Protein AF-A0A506Y6Q3-F1 (afdb_monomer_lite)

Structure (mmCIF, N/CA/C/O backbone):
data_AF-A0A506Y6Q3-F1
#
_entry.id   AF-A0A506Y6Q3-F1
#
loop_
_atom_site.group_PDB
_atom_site.id
_atom_site.type_symbol
_atom_site.label_atom_id
_atom_site.label_alt_id
_atom_site.label_comp_id
_atom_site.label_asym_id
_atom_site.label_entity_id
_atom_site.label_seq_id
_atom_site.pdbx_PDB_ins_code
_atom_site.Cartn_x
_atom_site.Cartn_y
_atom_site.Cartn_z
_atom_site.occupancy
_atom_site.B_iso_or_equiv
_atom_site.auth_seq_id
_atom_site.auth_comp_id
_atom_site.auth_asym_id
_atom_site.auth_atom_id
_atom_site.pdbx_PDB_model_num
ATOM 1 N N . MET A 1 1 ? 25.557 -5.133 -12.335 1.00 40.41 1 MET A N 1
ATOM 2 C CA . MET A 1 1 ? 25.550 -3.676 -12.084 1.00 40.41 1 MET A CA 1
ATOM 3 C C . MET A 1 1 ? 24.775 -3.442 -10.803 1.00 40.41 1 MET A C 1
ATOM 5 O O . MET A 1 1 ? 23.690 -3.992 -10.667 1.00 40.41 1 MET A O 1
ATOM 9 N N . THR A 1 2 ? 25.372 -2.757 -9.832 1.00 44.09 2 THR A N 1
ATOM 10 C CA . THR A 1 2 ? 24.765 -2.494 -8.519 1.00 44.09 2 THR A CA 1
ATOM 11 C C . THR A 1 2 ? 23.584 -1.536 -8.647 1.00 44.09 2 THR A C 1
ATOM 13 O O . THR A 1 2 ? 23.603 -0.642 -9.489 1.00 44.09 2 THR A O 1
ATOM 16 N N . ALA A 1 3 ? 22.552 -1.728 -7.823 1.00 55.00 3 ALA A N 1
ATOM 17 C CA . ALA A 1 3 ? 21.392 -0.843 -7.797 1.00 55.00 3 ALA A CA 1
ATOM 18 C C . ALA A 1 3 ? 21.778 0.494 -7.149 1.00 55.00 3 ALA A C 1
ATOM 20 O O . ALA A 1 3 ? 21.735 0.620 -5.925 1.00 55.00 3 ALA A O 1
ATOM 21 N N . ASP A 1 4 ? 22.176 1.444 -7.995 1.00 58.72 4 ASP A N 1
ATOM 22 C CA . ASP A 1 4 ? 22.569 2.800 -7.620 1.00 58.72 4 ASP A CA 1
ATOM 23 C C . ASP A 1 4 ? 21.490 3.503 -6.775 1.00 58.72 4 ASP A C 1
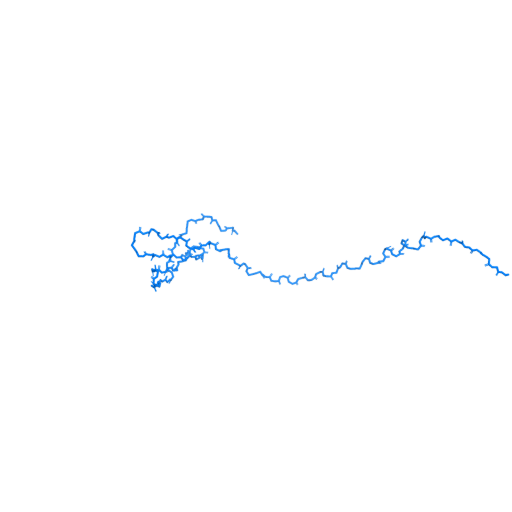ATOM 25 O O . ASP A 1 4 ? 20.300 3.162 -6.853 1.00 58.72 4 ASP A O 1
ATOM 29 N N . SER A 1 5 ? 21.900 4.476 -5.961 1.00 69.19 5 SER A N 1
ATOM 30 C CA . SER A 1 5 ? 21.067 5.177 -4.971 1.00 69.19 5 SER A CA 1
ATOM 31 C C . SER A 1 5 ? 20.172 6.249 -5.611 1.00 69.19 5 SER A C 1
ATOM 33 O O . SER A 1 5 ? 20.107 7.387 -5.151 1.00 69.19 5 SER A O 1
ATOM 35 N N . HIS A 1 6 ? 19.484 5.867 -6.685 1.00 80.00 6 HIS A N 1
ATOM 36 C CA . HIS A 1 6 ? 18.570 6.706 -7.448 1.00 80.00 6 HIS A CA 1
ATOM 37 C C . HIS A 1 6 ? 17.328 7.115 -6.648 1.00 80.00 6 HIS A C 1
ATOM 39 O O . HIS A 1 6 ? 16.837 6.382 -5.785 1.00 80.00 6 HIS A O 1
ATOM 45 N N . GLU A 1 7 ? 16.767 8.270 -7.004 1.00 82.56 7 GLU A N 1
ATOM 46 C CA . GLU A 1 7 ? 15.467 8.701 -6.507 1.00 82.56 7 GLU A CA 1
ATOM 47 C C . GLU A 1 7 ? 14.364 7.754 -7.007 1.00 82.56 7 GLU A C 1
ATOM 49 O O . GLU A 1 7 ? 14.251 7.450 -8.197 1.00 82.56 7 GLU A O 1
ATOM 54 N N . HIS A 1 8 ? 13.550 7.245 -6.084 1.00 88.19 8 HIS A N 1
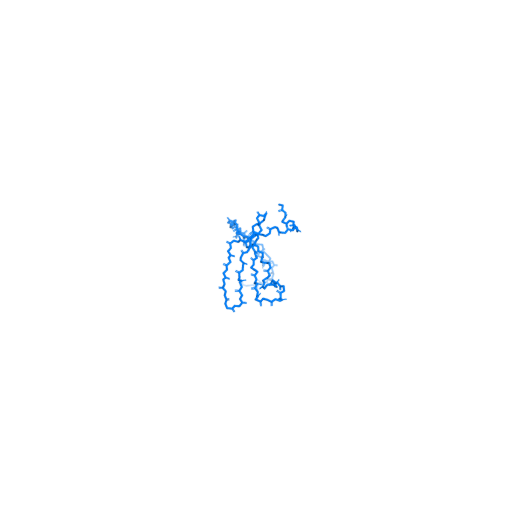ATOM 55 C CA . HIS A 1 8 ? 12.521 6.264 -6.404 1.00 88.19 8 HIS A CA 1
ATOM 56 C C . HIS A 1 8 ? 11.218 6.941 -6.841 1.00 88.19 8 HIS A C 1
ATOM 58 O O . HIS A 1 8 ? 10.472 7.464 -6.015 1.00 88.19 8 HIS A O 1
ATOM 64 N N . GLY A 1 9 ? 10.895 6.850 -8.134 1.00 89.56 9 GLY A N 1
ATOM 65 C CA . GLY A 1 9 ? 9.562 7.175 -8.649 1.00 89.56 9 GLY A CA 1
ATOM 66 C C . GLY A 1 9 ? 8.529 6.149 -8.172 1.00 89.56 9 GLY A C 1
ATOM 67 O O . GLY A 1 9 ? 8.445 5.056 -8.735 1.00 89.56 9 GLY A O 1
ATOM 68 N N . TRP A 1 10 ? 7.787 6.478 -7.111 1.00 93.56 10 TRP A N 1
ATOM 69 C CA .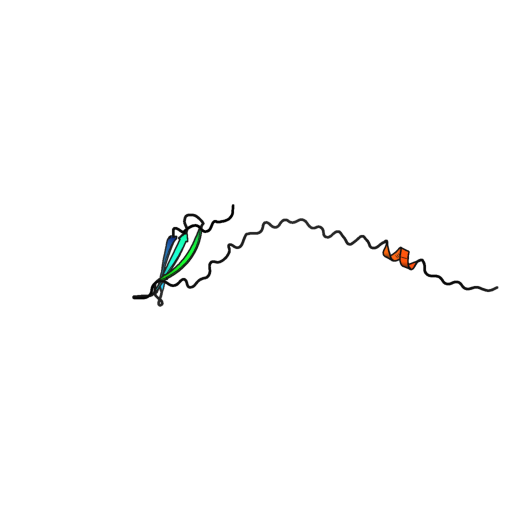 TRP A 1 10 ? 6.801 5.594 -6.478 1.00 93.56 10 TRP A CA 1
ATOM 70 C C . TRP A 1 10 ? 5.430 5.644 -7.169 1.00 93.56 10 TRP A C 1
ATOM 72 O O . TRP A 1 10 ? 4.870 6.717 -7.386 1.00 93.56 10 TRP A O 1
ATOM 82 N N . ARG A 1 11 ? 4.848 4.469 -7.432 1.00 94.56 11 ARG A N 1
ATOM 83 C CA . ARG A 1 11 ? 3.483 4.268 -7.935 1.00 94.56 11 ARG A CA 1
ATOM 84 C C . ARG A 1 11 ? 2.691 3.389 -6.968 1.00 94.56 11 ARG A C 1
ATOM 86 O O . ARG A 1 11 ? 3.174 2.332 -6.568 1.00 94.56 11 ARG A O 1
ATOM 93 N N . THR A 1 12 ? 1.461 3.779 -6.649 1.00 96.12 12 THR A N 1
ATOM 94 C CA . THR A 1 12 ? 0.514 2.951 -5.887 1.00 96.12 12 THR A CA 1
ATOM 95 C C . THR A 1 12 ? 0.130 1.679 -6.648 1.00 96.12 12 THR A C 1
ATOM 97 O O . THR A 1 12 ? -0.322 1.756 -7.789 1.00 96.12 12 THR A O 1
ATOM 100 N N . GLU A 1 13 ? 0.275 0.519 -6.002 1.00 95.44 13 GLU A N 1
ATOM 101 C CA . GLU A 1 13 ? -0.269 -0.770 -6.455 1.00 95.44 13 GLU A CA 1
ATOM 102 C C . GLU A 1 13 ? -1.678 -1.003 -5.879 1.00 95.44 13 GLU A C 1
ATOM 104 O O . GLU A 1 13 ? -2.587 -1.395 -6.607 1.00 95.44 13 GLU A O 1
ATOM 109 N N . SER A 1 14 ? -1.888 -0.712 -4.588 1.00 94.62 14 SER A N 1
ATOM 110 C CA . SER A 1 14 ? -3.206 -0.758 -3.938 1.00 94.62 14 SER A CA 1
ATOM 111 C C . SER A 1 14 ? -3.302 0.213 -2.755 1.00 94.62 14 SER A C 1
ATOM 113 O O . SER A 1 14 ? -2.294 0.695 -2.233 1.00 94.62 14 SER A O 1
ATOM 115 N N . SER A 1 15 ? -4.525 0.507 -2.305 1.00 93.75 15 SER A N 1
ATOM 116 C CA . SER A 1 15 ? -4.748 1.234 -1.050 1.00 93.75 15 SER A CA 1
ATOM 117 C C . SER A 1 15 ? -5.978 0.706 -0.323 1.00 93.75 15 SER A C 1
ATOM 119 O O . SER A 1 15 ? -7.021 0.517 -0.949 1.00 93.75 15 SER A O 1
ATOM 121 N N . HIS A 1 16 ? -5.863 0.514 0.987 1.00 94.38 16 HIS A N 1
ATOM 122 C CA . HIS A 1 16 ? -6.896 -0.070 1.837 1.00 94.38 16 HIS A CA 1
ATOM 123 C C . HIS A 1 16 ? -7.164 0.851 3.031 1.00 94.38 16 HIS A C 1
ATOM 125 O O . HIS A 1 16 ? -6.232 1.380 3.636 1.00 94.38 16 HIS A O 1
ATOM 131 N N . ALA A 1 17 ? -8.438 1.060 3.361 1.00 91.56 17 ALA A N 1
ATOM 132 C CA . ALA A 1 17 ? -8.827 1.747 4.58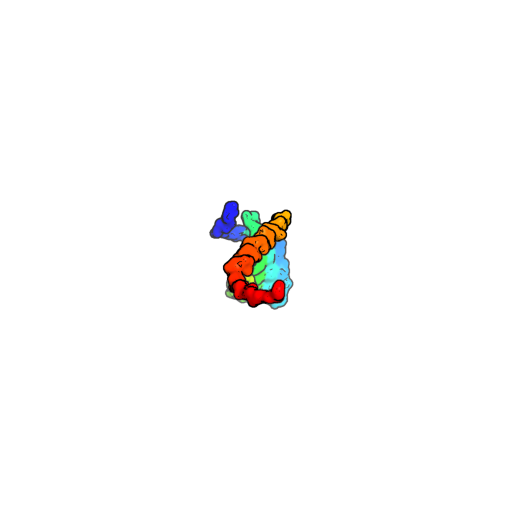9 1.00 91.56 17 ALA A CA 1
ATOM 133 C C . ALA A 1 17 ? -8.774 0.766 5.770 1.00 91.56 17 ALA A C 1
ATOM 135 O O . ALA A 1 17 ? -9.216 -0.376 5.648 1.00 91.56 17 ALA A O 1
ATOM 136 N N . THR A 1 18 ? -8.244 1.220 6.900 1.00 86.81 18 THR A N 1
ATOM 137 C CA . THR A 1 18 ? -8.174 0.496 8.173 1.00 86.81 18 THR A CA 1
ATOM 138 C C . THR A 1 18 ? -8.599 1.433 9.306 1.00 86.81 18 THR A C 1
ATOM 140 O O . THR A 1 18 ? -8.737 2.640 9.106 1.00 86.81 18 THR A O 1
ATOM 143 N N . SER A 1 19 ? -8.782 0.908 10.519 1.00 82.81 19 SER A N 1
ATOM 144 C CA . SER A 1 19 ? -9.111 1.726 11.698 1.00 82.81 19 SER A CA 1
ATOM 145 C C . SER A 1 19 ? -8.007 2.718 12.102 1.00 82.81 19 SER A C 1
ATOM 147 O O . SER A 1 19 ? -8.265 3.623 12.887 1.00 82.81 19 SER A O 1
ATOM 149 N N . GLU A 1 20 ? -6.787 2.548 11.583 1.00 83.06 20 GLU A N 1
ATOM 150 C CA . GLU A 1 20 ? -5.610 3.378 11.883 1.00 83.06 20 GLU A CA 1
ATOM 151 C C . GLU A 1 20 ? -5.368 4.468 10.814 1.00 83.06 20 GLU A C 1
ATOM 153 O O . GLU A 1 20 ? -4.677 5.457 11.060 1.00 83.06 20 GLU A O 1
ATOM 158 N N . GLY A 1 21 ? -5.957 4.321 9.621 1.00 88.12 21 GLY A N 1
ATOM 159 C CA . GLY A 1 21 ? -5.794 5.254 8.506 1.00 88.12 21 GLY A CA 1
ATOM 160 C C . GLY A 1 21 ? -5.982 4.582 7.146 1.00 88.12 21 GLY A C 1
ATOM 161 O O . GLY A 1 21 ? -6.709 3.601 7.004 1.00 88.12 21 GLY A O 1
ATOM 162 N N . ARG A 1 22 ? -5.309 5.098 6.115 1.00 92.06 22 ARG A N 1
ATOM 163 C CA . ARG A 1 22 ? -5.185 4.423 4.816 1.00 92.06 22 ARG A CA 1
ATOM 164 C C . ARG A 1 22 ? -3.791 3.820 4.680 1.00 92.06 22 ARG A C 1
ATOM 166 O O . ARG A 1 22 ? -2.802 4.547 4.663 1.00 92.06 22 ARG A O 1
ATOM 173 N N . VAL A 1 23 ? -3.727 2.502 4.521 1.00 93.69 23 VAL A N 1
ATOM 174 C CA . VAL A 1 23 ? -2.503 1.788 4.142 1.00 93.69 23 VAL A CA 1
ATOM 175 C C . VAL A 1 23 ? -2.384 1.826 2.622 1.00 93.69 23 VAL A C 1
ATOM 177 O O . VAL A 1 23 ? -3.317 1.437 1.914 1.00 93.69 23 VAL A O 1
ATOM 180 N N . VAL A 1 24 ? -1.253 2.303 2.110 1.00 94.94 24 VAL A N 1
ATOM 181 C CA . VAL A 1 24 ? -0.963 2.407 0.676 1.00 94.94 24 VAL A CA 1
ATOM 182 C C . VAL A 1 24 ? 0.254 1.546 0.353 1.00 94.94 24 VAL A C 1
ATOM 184 O O . VAL A 1 24 ? 1.335 1.752 0.901 1.00 94.94 24 VAL A O 1
ATOM 187 N N . TYR A 1 25 ? 0.085 0.584 -0.550 1.00 95.19 25 TYR A N 1
ATOM 188 C CA . TYR A 1 25 ? 1.182 -0.222 -1.077 1.00 95.19 25 TYR A CA 1
ATOM 189 C C . TYR A 1 25 ? 1.713 0.457 -2.335 1.00 95.19 25 TYR A C 1
ATOM 191 O O . TYR A 1 25 ? 0.963 0.643 -3.296 1.00 95.19 25 TYR A O 1
ATOM 199 N N . VAL A 1 26 ? 2.994 0.826 -2.342 1.00 95.25 26 VAL A N 1
ATOM 200 C CA . VAL A 1 26 ? 3.651 1.473 -3.485 1.00 95.25 26 VAL A CA 1
ATOM 201 C C . VAL A 1 26 ? 4.851 0.657 -3.967 1.00 95.25 26 VAL A C 1
ATOM 203 O O . VAL A 1 26 ? 5.548 0.017 -3.176 1.00 95.25 26 VAL A O 1
ATOM 206 N N . ARG A 1 27 ? 5.137 0.718 -5.268 1.00 94.75 27 ARG A N 1
ATOM 207 C CA . ARG A 1 27 ? 6.372 0.198 -5.871 1.00 94.75 27 ARG A CA 1
ATOM 208 C C . ARG A 1 27 ? 7.127 1.290 -6.617 1.00 94.75 27 ARG A C 1
ATOM 210 O O . ARG A 1 27 ? 6.522 2.254 -7.075 1.00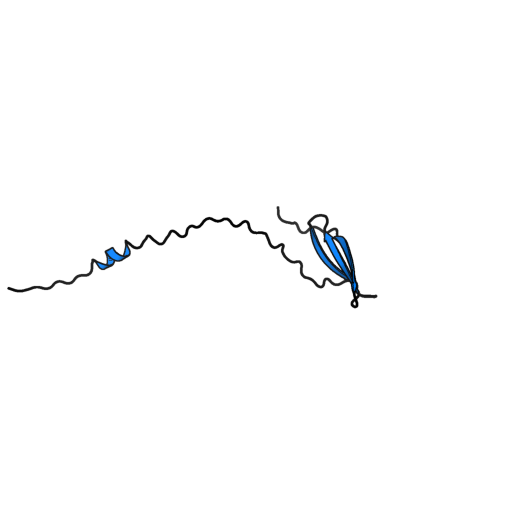 94.75 27 ARG A O 1
ATOM 217 N N . CYS A 1 28 ? 8.429 1.121 -6.796 1.00 93.00 28 CYS A N 1
ATOM 218 C CA . CYS A 1 28 ? 9.196 1.908 -7.752 1.00 93.00 28 CYS A CA 1
ATOM 219 C C . CYS A 1 28 ? 9.145 1.230 -9.128 1.00 93.00 28 CYS A C 1
ATOM 221 O O . CYS A 1 28 ? 9.634 0.109 -9.270 1.00 93.00 28 CYS A O 1
ATOM 223 N N . ASP A 1 29 ? 8.595 1.896 -10.149 1.00 89.75 29 ASP A N 1
ATOM 224 C CA . ASP A 1 29 ? 8.519 1.325 -11.508 1.00 89.75 29 ASP A CA 1
ATOM 225 C C . ASP A 1 29 ? 9.904 1.158 -12.173 1.00 89.75 29 ASP A C 1
ATOM 227 O O . ASP A 1 29 ? 10.038 0.366 -13.101 1.00 89.75 29 ASP A O 1
ATOM 231 N N . ALA A 1 30 ? 10.945 1.848 -11.686 1.00 88.50 30 ALA A N 1
ATOM 232 C CA . ALA A 1 30 ? 12.306 1.756 -12.226 1.00 88.50 30 ALA A CA 1
ATOM 233 C C . ALA A 1 30 ? 13.130 0.571 -11.680 1.00 88.50 30 ALA A C 1
ATOM 235 O O . ALA A 1 30 ? 14.044 0.105 -12.355 1.00 88.50 30 ALA A O 1
ATOM 236 N N . CYS A 1 31 ? 12.848 0.084 -10.463 1.00 88.69 31 CYS A N 1
ATOM 237 C CA . CYS A 1 31 ? 13.657 -0.971 -9.825 1.00 88.69 31 CYS A CA 1
ATOM 238 C C . CYS A 1 31 ? 12.872 -2.035 -9.038 1.00 88.69 31 CYS A C 1
ATOM 240 O O . CYS A 1 31 ? 13.480 -2.869 -8.369 1.00 88.69 31 CYS A O 1
ATOM 242 N N . GLY A 1 32 ? 11.537 -2.012 -9.063 1.00 88.69 32 GLY A N 1
ATOM 243 C CA . GLY A 1 32 ? 10.684 -3.037 -8.447 1.00 88.69 32 GLY A CA 1
ATOM 244 C C . GLY A 1 32 ? 10.661 -3.066 -6.912 1.00 88.69 32 GLY A C 1
ATOM 245 O O . GLY A 1 32 ? 9.909 -3.854 -6.338 1.00 88.69 32 GLY A O 1
ATOM 246 N N . ARG A 1 33 ? 11.437 -2.213 -6.224 1.00 90.00 33 ARG A N 1
ATOM 247 C CA . ARG A 1 33 ? 11.376 -2.062 -4.758 1.00 90.00 33 ARG A CA 1
ATOM 248 C C . ARG A 1 33 ? 9.962 -1.668 -4.329 1.00 90.00 33 ARG A C 1
ATOM 250 O O . ARG A 1 33 ? 9.334 -0.841 -4.986 1.00 90.00 33 ARG A O 1
ATOM 257 N N . ARG A 1 34 ? 9.488 -2.218 -3.209 1.00 93.19 34 ARG A N 1
ATOM 258 C CA . ARG A 1 34 ? 8.183 -1.899 -2.608 1.00 93.19 34 ARG A CA 1
ATOM 259 C C . ARG A 1 34 ? 8.341 -1.143 -1.292 1.00 93.19 34 ARG A C 1
ATOM 261 O O . ARG A 1 34 ? 9.320 -1.349 -0.577 1.00 93.19 34 ARG A O 1
ATOM 268 N N . ARG A 1 35 ? 7.359 -0.304 -0.969 1.00 91.81 35 ARG A N 1
ATOM 269 C CA . ARG A 1 35 ? 7.201 0.390 0.315 1.00 91.81 35 ARG A CA 1
ATOM 270 C C . ARG A 1 35 ? 5.725 0.342 0.722 1.00 91.81 35 ARG A C 1
ATOM 272 O O . ARG A 1 35 ? 4.844 0.243 -0.132 1.00 91.81 35 ARG A O 1
ATOM 279 N N . VAL A 1 36 ? 5.469 0.391 2.024 1.00 93.38 36 VAL A N 1
ATOM 280 C CA . VAL A 1 36 ? 4.124 0.539 2.588 1.00 93.38 36 VAL A CA 1
ATOM 281 C C . VAL A 1 36 ? 4.086 1.872 3.317 1.00 93.38 36 VAL A C 1
ATOM 283 O O . VAL A 1 36 ? 4.910 2.109 4.199 1.00 93.38 36 VAL A O 1
ATOM 286 N N . ASP A 1 37 ? 3.155 2.735 2.927 1.00 90.31 37 ASP A N 1
ATOM 287 C CA . ASP A 1 37 ? 2.949 4.052 3.521 1.00 90.31 37 ASP A CA 1
ATOM 288 C C . ASP A 1 37 ? 1.637 4.062 4.310 1.00 90.31 37 ASP A C 1
ATOM 290 O O . ASP A 1 37 ? 0.583 3.693 3.786 1.00 90.31 37 ASP A O 1
ATOM 294 N N . LEU A 1 38 ? 1.693 4.498 5.570 1.00 89.31 38 LEU A N 1
ATOM 295 C CA . LEU A 1 38 ? 0.514 4.709 6.406 1.00 89.31 38 LEU A CA 1
ATOM 296 C C . LEU A 1 38 ? 0.128 6.191 6.376 1.00 89.31 38 LEU A C 1
ATOM 298 O O . LEU A 1 38 ? 0.876 7.052 6.840 1.00 89.31 38 LEU A O 1
ATOM 302 N N . GLN A 1 39 ? -1.056 6.485 5.847 1.00 87.94 39 GLN A N 1
ATOM 303 C CA . GLN A 1 39 ? -1.666 7.810 5.893 1.00 87.94 39 GLN A CA 1
ATOM 304 C C . GLN A 1 39 ? -2.689 7.849 7.031 1.00 87.94 39 GLN A C 1
ATOM 306 O O . GLN A 1 39 ? -3.843 7.449 6.858 1.00 87.94 39 GLN A O 1
ATOM 311 N N . THR A 1 40 ? -2.253 8.306 8.205 1.00 77.81 40 THR A N 1
ATOM 312 C CA . THR A 1 40 ? -3.138 8.589 9.342 1.00 77.81 40 THR A CA 1
ATOM 313 C C . THR A 1 40 ? -4.009 9.819 9.055 1.00 77.81 40 THR A C 1
ATOM 315 O O . THR A 1 40 ? -3.680 10.667 8.221 1.00 77.81 40 THR A O 1
ATOM 318 N N . ALA A 1 41 ? -5.172 9.910 9.703 1.00 66.94 41 ALA A N 1
ATOM 319 C CA . ALA A 1 41 ? -6.140 10.962 9.407 1.00 66.94 41 ALA A CA 1
ATOM 320 C C . ALA A 1 41 ? -5.770 12.306 10.067 1.00 66.94 41 ALA A C 1
ATOM 322 O O . ALA A 1 41 ? -5.861 12.446 11.281 1.00 66.94 41 ALA A O 1
ATOM 323 N N . VAL A 1 42 ? -5.469 13.303 9.224 1.00 54.34 42 VAL A N 1
ATOM 324 C CA . VAL A 1 42 ? -5.310 14.740 9.537 1.00 54.34 42 VAL A CA 1
ATOM 325 C C . VAL A 1 42 ? -4.091 15.112 10.401 1.00 54.34 42 VAL A C 1
ATOM 327 O O . VAL A 1 42 ? -4.021 14.844 11.594 1.00 54.34 42 VAL A O 1
ATOM 330 N N . GLY A 1 43 ? -3.165 15.869 9.800 1.00 58.03 43 GLY A N 1
ATOM 331 C CA . GLY A 1 43 ? -2.165 16.685 10.506 1.00 58.03 43 GLY A CA 1
ATOM 332 C C . GLY A 1 43 ? -0.737 16.133 10.538 1.00 58.03 43 GLY A C 1
ATOM 333 O O . GLY A 1 43 ? 0.202 16.925 10.550 1.00 58.03 43 GLY A O 1
ATOM 334 N N . MET A 1 44 ? -0.550 14.812 10.492 1.00 54.16 44 MET A N 1
ATOM 335 C CA . MET A 1 44 ? 0.782 14.194 10.536 1.00 54.16 44 MET A CA 1
ATOM 336 C C . MET A 1 44 ? 1.310 13.884 9.121 1.00 54.16 44 MET A C 1
ATOM 338 O O . MET A 1 44 ? 0.571 13.301 8.324 1.00 54.16 44 MET A O 1
ATOM 342 N N . PRO A 1 45 ? 2.572 14.212 8.773 1.00 58.88 45 PRO A N 1
ATOM 343 C CA . PRO A 1 45 ? 3.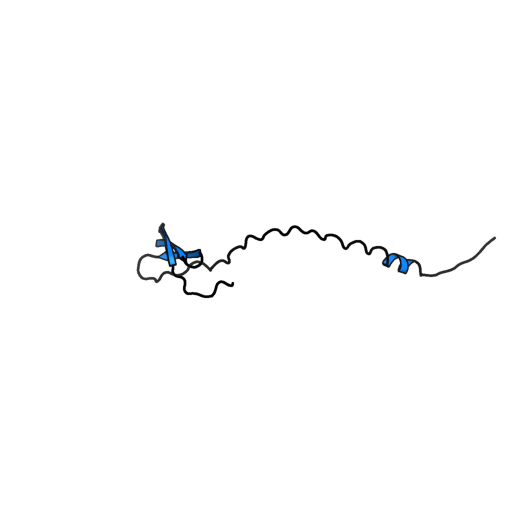194 13.679 7.562 1.00 58.88 45 PRO A CA 1
ATOM 344 C C . PRO A 1 45 ? 3.375 12.151 7.690 1.00 58.88 45 PRO A C 1
ATOM 346 O O . PRO A 1 45 ? 3.672 11.668 8.787 1.00 58.88 45 PRO A O 1
ATOM 349 N N . PRO A 1 46 ? 3.214 11.371 6.603 1.00 58.66 46 PRO A N 1
ATOM 350 C CA . PRO A 1 46 ? 3.284 9.912 6.663 1.00 58.66 46 PRO A CA 1
ATOM 351 C C . PRO A 1 46 ? 4.691 9.441 7.052 1.00 58.66 46 PRO A C 1
ATOM 353 O O . PRO A 1 46 ? 5.675 9.744 6.375 1.00 58.66 46 PRO A O 1
ATOM 356 N N . ALA A 1 47 ? 4.781 8.680 8.144 1.00 70.06 47 ALA A N 1
ATOM 357 C CA . ALA A 1 47 ? 6.029 8.114 8.640 1.00 70.06 47 ALA A CA 1
ATOM 358 C C . ALA A 1 47 ? 6.254 6.697 8.085 1.00 70.06 47 ALA A C 1
ATOM 360 O O . ALA A 1 47 ? 5.342 5.869 8.063 1.00 70.06 47 ALA A O 1
ATOM 361 N N . ALA A 1 48 ? 7.485 6.392 7.670 1.00 71.06 48 ALA A N 1
ATOM 362 C CA . ALA A 1 48 ? 7.841 5.071 7.158 1.00 71.06 48 ALA A CA 1
ATOM 363 C C . ALA A 1 48 ? 7.969 4.045 8.302 1.00 71.06 48 ALA A C 1
ATOM 365 O O . ALA A 1 48 ? 9.018 3.917 8.929 1.00 71.06 48 ALA A O 1
ATOM 366 N N . VAL A 1 49 ? 6.907 3.272 8.541 1.00 74.94 49 VAL A N 1
ATOM 367 C CA . VAL A 1 49 ? 6.824 2.221 9.580 1.00 74.94 49 VAL A CA 1
ATOM 368 C C . VAL A 1 49 ? 7.546 0.912 9.209 1.00 74.94 49 VAL A C 1
ATOM 370 O O . VAL A 1 49 ? 7.249 -0.154 9.742 1.00 74.94 49 VAL A O 1
ATOM 373 N N . SER A 1 50 ? 8.476 0.935 8.252 1.00 72.56 50 SER A N 1
ATOM 374 C CA . SER A 1 50 ? 9.178 -0.261 7.770 1.00 72.56 50 SER A CA 1
ATOM 375 C C . SER A 1 50 ? 10.587 0.055 7.282 1.00 72.56 50 SER A C 1
ATOM 377 O O . SER A 1 50 ? 10.819 1.040 6.582 1.00 72.56 50 SER A O 1
ATOM 379 N N . ARG A 1 51 ? 11.537 -0.824 7.619 1.00 77.50 51 ARG A N 1
ATOM 380 C CA . ARG A 1 51 ? 12.901 -0.792 7.080 1.00 77.50 51 ARG A CA 1
ATOM 381 C C . ARG A 1 51 ? 12.897 -1.369 5.663 1.00 77.50 51 ARG A C 1
ATOM 383 O O . ARG A 1 51 ? 12.190 -2.339 5.403 1.00 77.50 51 ARG A O 1
ATOM 390 N N . VAL A 1 52 ? 13.713 -0.819 4.764 1.00 79.50 52 VAL A N 1
ATOM 391 C CA . VAL A 1 52 ? 13.941 -1.426 3.442 1.00 79.50 52 VAL A CA 1
ATOM 392 C C . VAL A 1 52 ? 14.575 -2.802 3.644 1.00 79.50 52 VAL A C 1
ATOM 394 O O . VAL A 1 52 ? 15.698 -2.899 4.142 1.00 79.50 52 VAL A O 1
ATOM 397 N N . ALA A 1 53 ? 13.848 -3.857 3.281 1.00 77.69 53 ALA A N 1
ATOM 398 C CA . ALA A 1 53 ? 14.369 -5.216 3.293 1.00 77.69 53 ALA A CA 1
ATOM 399 C C . ALA A 1 53 ? 15.371 -5.413 2.137 1.00 77.69 53 ALA A C 1
ATOM 401 O O . ALA A 1 53 ? 15.141 -4.887 1.040 1.00 77.69 53 ALA A O 1
ATOM 402 N N . PRO A 1 54 ? 16.464 -6.173 2.337 1.00 61.88 54 PRO A N 1
ATOM 403 C CA . PRO A 1 54 ? 17.232 -6.694 1.215 1.00 61.88 54 PRO A CA 1
ATOM 404 C C . PRO A 1 54 ? 16.348 -7.633 0.382 1.00 61.88 54 PRO A C 1
ATOM 406 O O . PRO A 1 54 ? 15.408 -8.242 0.893 1.00 61.88 54 PRO A O 1
ATOM 409 N N . VAL A 1 55 ? 16.651 -7.764 -0.910 1.00 66.56 55 VAL A N 1
ATOM 410 C CA . VAL A 1 55 ? 16.051 -8.827 -1.720 1.00 66.56 55 VAL A CA 1
ATOM 411 C C . VAL A 1 55 ? 16.743 -10.143 -1.378 1.00 66.56 55 VAL A C 1
ATOM 413 O O . VAL A 1 55 ? 17.952 -10.272 -1.572 1.00 66.56 55 VAL A O 1
ATOM 416 N N . GLU A 1 56 ? 15.972 -11.109 -0.880 1.00 55.81 56 GLU A N 1
ATOM 417 C CA . GLU A 1 56 ? 16.428 -12.487 -0.695 1.00 55.81 56 GLU A CA 1
ATOM 418 C C . GLU A 1 56 ? 16.825 -13.055 -2.060 1.00 55.81 56 GLU A C 1
ATOM 420 O O . GLU A 1 56 ? 15.981 -13.337 -2.915 1.00 55.81 56 GLU A O 1
ATOM 425 N N . GLN A 1 57 ? 18.131 -13.160 -2.304 1.00 55.03 57 GLN A N 1
ATOM 426 C CA . GLN A 1 57 ? 18.642 -13.651 -3.576 1.00 55.03 57 GLN A CA 1
ATOM 427 C C . GLN A 1 57 ? 18.413 -15.160 -3.642 1.00 55.03 57 GLN A C 1
ATOM 429 O O . GLN A 1 57 ? 18.999 -15.915 -2.867 1.00 55.03 57 GLN A O 1
ATOM 434 N N . GLY A 1 58 ? 17.565 -15.598 -4.577 1.00 54.69 58 GLY A N 1
ATOM 435 C CA . GLY A 1 58 ? 17.298 -17.012 -4.841 1.00 54.69 58 GLY A CA 1
ATOM 436 C C . GLY A 1 58 ? 18.559 -17.733 -5.311 1.00 54.69 58 GLY A C 1
ATOM 437 O O . GLY A 1 58 ? 18.827 -17.808 -6.507 1.00 54.69 58 GLY A O 1
ATOM 438 N N . GLY A 1 59 ? 19.350 -18.228 -4.359 1.00 50.50 59 GLY A N 1
ATOM 439 C CA . GLY A 1 59 ? 20.660 -18.812 -4.611 1.00 50.50 59 GLY A CA 1
ATOM 440 C C . GLY A 1 59 ? 20.571 -20.099 -5.423 1.00 50.50 59 GLY A C 1
ATOM 441 O O . GLY A 1 59 ? 20.139 -21.136 -4.914 1.00 50.50 59 GLY A O 1
ATOM 442 N N . SER A 1 60 ? 21.039 -20.046 -6.671 1.00 58.00 60 SER A N 1
ATOM 443 C CA . SER A 1 60 ? 21.280 -21.226 -7.501 1.00 58.00 60 SER A CA 1
ATOM 444 C C . SER A 1 60 ? 22.155 -22.224 -6.739 1.00 58.00 60 SER A C 1
ATOM 446 O O . SER A 1 60 ? 23.308 -21.935 -6.419 1.00 58.00 60 SER A O 1
ATOM 448 N N . ARG A 1 61 ? 21.607 -23.404 -6.429 1.00 58.59 61 ARG A N 1
ATOM 449 C CA . ARG A 1 61 ? 22.305 -24.445 -5.662 1.00 58.59 61 ARG A CA 1
ATOM 450 C C . ARG A 1 61 ? 23.365 -25.120 -6.537 1.00 58.59 61 ARG A C 1
ATOM 452 O O . ARG A 1 61 ? 23.096 -26.153 -7.144 1.00 58.59 61 ARG A O 1
ATOM 459 N N . SER A 1 62 ? 24.563 -24.539 -6.585 1.00 52.16 62 SER A N 1
ATOM 460 C CA . SER A 1 62 ? 25.750 -25.133 -7.213 1.00 52.16 62 SER A CA 1
ATOM 461 C C . SER A 1 62 ? 26.172 -26.408 -6.476 1.00 52.16 62 SER A C 1
ATOM 463 O O . SER A 1 62 ? 26.975 -26.376 -5.546 1.00 52.16 62 SER A O 1
ATOM 465 N N . ILE A 1 63 ? 25.598 -27.539 -6.883 1.00 70.94 63 ILE A N 1
ATOM 466 C CA . ILE A 1 63 ? 25.888 -28.868 -6.341 1.00 70.94 63 ILE A CA 1
ATOM 467 C C . ILE A 1 63 ? 27.226 -29.418 -6.858 1.00 70.94 63 ILE A C 1
ATOM 469 O O . ILE A 1 63 ? 27.265 -30.226 -7.781 1.00 70.94 63 ILE A O 1
ATOM 473 N N . VAL A 1 64 ? 28.330 -29.017 -6.228 1.00 59.00 64 VAL A N 1
ATOM 474 C CA . VAL A 1 64 ? 29.615 -29.724 -6.347 1.00 59.00 64 VAL A CA 1
ATOM 475 C C . VAL A 1 64 ? 30.114 -30.140 -4.968 1.00 59.00 64 VAL A C 1
ATOM 477 O O . VAL A 1 64 ? 30.597 -29.331 -4.180 1.00 59.00 64 VAL A O 1
ATOM 480 N N . SER A 1 65 ? 29.963 -31.429 -4.669 1.00 53.12 65 SER A N 1
ATOM 481 C CA . SER A 1 65 ? 30.561 -32.054 -3.492 1.00 53.12 65 SER A CA 1
ATOM 482 C C . SER A 1 65 ? 32.041 -32.319 -3.750 1.00 53.12 65 SER A C 1
ATOM 484 O O . SER A 1 65 ? 32.367 -33.125 -4.616 1.00 53.12 65 SER A O 1
ATOM 486 N N . SER A 1 66 ? 32.914 -31.733 -2.932 1.00 45.19 66 SER A N 1
ATOM 487 C CA . SER A 1 66 ? 34.313 -32.165 -2.791 1.00 45.19 66 SER A CA 1
ATOM 488 C C . SER A 1 66 ? 34.577 -32.608 -1.354 1.00 45.19 66 SER A C 1
ATOM 490 O O . SER A 1 66 ? 35.452 -32.090 -0.666 1.00 45.19 66 SER A O 1
ATOM 492 N N . ALA A 1 67 ? 33.780 -33.574 -0.892 1.00 55.25 67 ALA A N 1
ATOM 493 C CA . ALA A 1 67 ? 34.036 -34.317 0.337 1.00 55.25 67 ALA A CA 1
ATOM 494 C C . ALA A 1 67 ? 35.109 -35.395 0.084 1.00 55.25 67 ALA A C 1
ATOM 496 O O . ALA A 1 67 ? 34.854 -36.580 0.261 1.00 55.25 67 ALA A O 1
ATOM 497 N N . ASP A 1 68 ? 36.290 -34.966 -0.368 1.00 55.72 68 ASP A N 1
ATOM 498 C CA . ASP A 1 68 ? 37.438 -35.834 -0.636 1.00 55.72 68 ASP A CA 1
ATOM 499 C C . ASP A 1 68 ? 38.740 -35.130 -0.218 1.00 55.72 68 ASP A C 1
ATOM 501 O O . ASP A 1 68 ? 39.350 -34.354 -0.958 1.00 55.72 68 ASP A O 1
ATOM 505 N N . GLN A 1 69 ? 39.084 -35.304 1.061 1.00 52.31 69 GLN A N 1
ATOM 506 C CA . GLN A 1 69 ? 40.375 -34.898 1.632 1.00 52.31 69 GLN A CA 1
ATOM 507 C C . GLN A 1 69 ? 40.711 -35.676 2.920 1.00 52.31 69 GLN A C 1
ATOM 509 O O . GLN A 1 69 ? 41.397 -35.175 3.807 1.00 52.31 69 GLN A O 1
ATOM 514 N N . ALA A 1 70 ? 40.188 -36.902 3.040 1.00 55.47 70 ALA A N 1
ATOM 515 C CA . ALA A 1 70 ? 40.426 -37.791 4.180 1.00 55.47 70 ALA A CA 1
ATOM 516 C C . ALA A 1 70 ? 41.603 -38.765 3.950 1.00 55.47 70 ALA A C 1
ATOM 518 O O . ALA A 1 70 ? 42.096 -39.371 4.903 1.00 55.47 70 ALA A O 1
ATOM 519 N N . ASP A 1 71 ? 42.085 -38.903 2.709 1.00 53.78 71 ASP A N 1
ATOM 520 C CA . ASP A 1 71 ? 43.115 -39.880 2.337 1.00 53.78 71 ASP A CA 1
ATOM 521 C C . ASP A 1 71 ? 44.554 -39.346 2.472 1.00 53.78 71 ASP A C 1
ATOM 523 O O . ASP A 1 71 ? 45.347 -39.322 1.537 1.00 53.78 71 ASP A O 1
ATOM 527 N N . VAL A 1 72 ? 44.910 -38.909 3.683 1.00 53.56 72 VAL A N 1
ATOM 528 C CA . VAL A 1 72 ? 46.317 -38.702 4.097 1.00 53.56 72 VAL A CA 1
ATOM 529 C C . VAL A 1 72 ? 46.658 -39.505 5.359 1.00 53.56 72 VAL A C 1
ATOM 531 O O . VAL A 1 72 ? 47.517 -39.135 6.158 1.00 53.56 72 VAL A O 1
ATOM 534 N N . SER A 1 73 ? 45.996 -40.652 5.527 1.00 51.38 73 SER A N 1
ATOM 535 C CA . SER A 1 73 ? 46.119 -41.522 6.709 1.00 51.38 73 SER A CA 1
ATOM 536 C C . SER A 1 73 ? 47.449 -42.299 6.801 1.00 51.38 73 SER A C 1
ATOM 538 O O . SER A 1 73 ? 47.736 -42.893 7.837 1.00 51.38 73 SER A O 1
ATOM 540 N N . ALA A 1 74 ? 48.277 -42.303 5.748 1.00 53.88 74 ALA A N 1
ATOM 541 C CA . ALA A 1 74 ? 49.423 -43.215 5.620 1.00 53.88 74 ALA A CA 1
ATOM 542 C C . ALA A 1 74 ? 50.770 -42.705 6.187 1.00 53.88 74 ALA A C 1
ATOM 544 O O . ALA A 1 74 ? 51.627 -43.515 6.545 1.00 53.88 74 ALA A O 1
ATOM 545 N N . GLU A 1 75 ? 51.003 -41.389 6.263 1.00 50.59 75 GLU A N 1
ATOM 546 C CA . GLU A 1 75 ? 52.327 -40.846 6.635 1.00 50.59 75 GLU A CA 1
ATOM 547 C C . GLU A 1 75 ? 52.600 -40.963 8.148 1.00 50.59 75 GLU A C 1
ATOM 549 O O . GLU A 1 75 ? 53.698 -41.322 8.581 1.00 50.59 75 GLU A O 1
ATOM 554 N N . THR A 1 76 ? 51.573 -40.725 8.971 1.00 56.72 76 THR A N 1
ATOM 555 C CA . THR A 1 76 ? 51.661 -40.724 10.441 1.00 56.72 76 THR A CA 1
ATOM 556 C C . THR A 1 76 ? 52.141 -42.065 11.002 1.00 56.72 76 THR A C 1
ATOM 558 O O . THR A 1 76 ? 52.909 -42.099 11.965 1.00 56.72 76 THR A O 1
ATOM 561 N N . GLU A 1 77 ? 51.749 -43.177 10.377 1.00 55.59 77 GLU A N 1
ATOM 562 C CA . GLU A 1 77 ? 52.086 -44.525 10.844 1.00 55.59 77 GLU A CA 1
ATOM 563 C C . GLU A 1 77 ? 53.581 -44.859 10.675 1.00 55.59 77 GLU A C 1
ATOM 565 O O . GLU A 1 77 ? 54.154 -45.602 11.475 1.00 55.59 77 GLU A O 1
ATOM 570 N N . ARG A 1 78 ? 54.264 -44.254 9.690 1.00 57.00 78 ARG A N 1
ATOM 571 C CA . ARG A 1 78 ? 55.712 -44.446 9.487 1.00 57.00 78 ARG A CA 1
ATOM 572 C C . ARG A 1 78 ? 56.524 -43.924 10.673 1.00 57.00 78 ARG A C 1
ATOM 574 O O . ARG A 1 78 ? 57.493 -44.563 11.078 1.00 57.00 78 ARG A O 1
ATOM 581 N N . ARG A 1 79 ? 56.096 -42.808 11.277 1.00 56.44 79 ARG A N 1
ATOM 582 C CA . ARG A 1 79 ? 56.739 -42.209 12.463 1.00 56.44 79 ARG A CA 1
ATOM 583 C C . ARG A 1 79 ? 56.677 -43.104 13.703 1.00 56.44 79 ARG A C 1
ATOM 585 O O . ARG A 1 79 ? 57.588 -43.044 14.522 1.00 56.44 79 ARG A O 1
ATOM 592 N N . ALA A 1 80 ? 55.654 -43.950 13.836 1.00 60.12 80 ALA A N 1
ATOM 593 C CA . ALA A 1 80 ? 55.516 -44.860 14.975 1.00 60.12 80 ALA A CA 1
ATOM 594 C C . ALA A 1 80 ? 56.527 -46.025 14.949 1.00 60.12 80 ALA A C 1
ATOM 596 O O . ALA A 1 80 ? 56.862 -46.581 15.991 1.00 60.12 80 ALA A O 1
ATOM 597 N N . ARG A 1 81 ? 57.051 -46.388 13.769 1.00 59.25 81 ARG A N 1
ATOM 598 C CA . ARG A 1 81 ? 57.908 -47.573 13.570 1.00 59.25 81 ARG A CA 1
ATOM 599 C C . ARG A 1 81 ? 59.395 -47.346 13.888 1.00 59.25 81 ARG A C 1
ATOM 601 O O . ARG A 1 81 ? 60.195 -48.255 13.691 1.00 59.25 81 ARG A O 1
ATOM 608 N N . GLN A 1 82 ? 59.779 -46.160 14.368 1.00 61.03 82 GLN A N 1
ATOM 609 C CA . GLN A 1 82 ? 61.183 -45.744 14.525 1.00 61.03 82 GLN A CA 1
ATOM 610 C C . GLN A 1 82 ? 61.646 -45.604 15.995 1.00 61.03 82 GLN A C 1
ATOM 612 O O . GLN A 1 82 ? 62.658 -44.963 16.267 1.00 61.03 82 GLN A O 1
ATOM 617 N N . ALA A 1 83 ? 60.930 -46.221 16.946 1.00 55.31 83 ALA A N 1
ATOM 618 C CA . ALA A 1 83 ? 61.225 -46.171 18.383 1.00 55.31 83 ALA A CA 1
ATOM 619 C C . ALA A 1 83 ? 61.628 -47.544 18.979 1.00 55.31 83 ALA A C 1
ATOM 621 O O . ALA A 1 83 ? 60.806 -48.278 19.520 1.00 55.31 83 ALA A O 1
ATOM 622 N N . THR A 1 84 ? 62.924 -47.856 18.869 1.00 55.31 84 THR A N 1
ATOM 623 C CA . THR A 1 84 ? 63.807 -48.576 19.826 1.00 55.31 84 THR A CA 1
ATOM 624 C C . THR A 1 84 ? 63.167 -48.915 21.194 1.00 55.31 84 THR A C 1
ATOM 626 O O . THR A 1 84 ? 62.694 -47.986 21.851 1.00 55.31 84 THR A O 1
ATOM 629 N N . PRO A 1 85 ? 63.214 -50.180 21.695 1.00 56.19 85 PRO A N 1
ATOM 630 C CA . PRO A 1 85 ? 64.470 -50.723 22.254 1.00 56.19 85 PRO A CA 1
ATOM 631 C C . PRO A 1 85 ? 64.750 -52.243 22.074 1.00 56.19 85 PRO A C 1
ATOM 633 O O . PRO A 1 85 ? 63.861 -53.007 21.704 1.00 56.19 85 PRO A O 1
ATOM 636 N N . PRO A 1 86 ? 65.993 -52.706 22.349 1.00 60.81 86 PRO A N 1
ATOM 637 C CA . PRO A 1 86 ? 66.403 -54.112 22.232 1.00 60.81 86 PRO A CA 1
ATOM 638 C C . PRO A 1 86 ? 66.375 -54.890 23.564 1.00 60.81 86 PRO A C 1
ATOM 640 O O . PRO A 1 86 ? 66.618 -54.311 24.619 1.00 60.81 86 PRO A O 1
ATOM 643 N N . VAL A 1 87 ? 66.243 -56.224 23.504 1.00 57.31 87 VAL A N 1
ATOM 644 C CA . VAL A 1 87 ? 66.749 -57.162 24.537 1.00 57.31 87 VAL A CA 1
ATOM 645 C C . VAL A 1 87 ? 67.037 -58.564 23.965 1.00 57.31 87 VAL A C 1
ATOM 647 O O . VAL A 1 87 ? 66.478 -58.973 22.953 1.00 57.31 87 VAL A O 1
ATOM 650 N N . ARG A 1 88 ? 67.945 -59.279 24.642 1.00 55.28 88 ARG A N 1
ATOM 651 C CA . ARG A 1 88 ? 68.295 -60.720 24.531 1.00 55.28 88 ARG A CA 1
ATOM 652 C C . ARG A 1 88 ? 67.802 -61.406 25.839 1.00 55.28 88 ARG A C 1
ATOM 654 O O . ARG A 1 88 ? 67.258 -60.676 26.669 1.00 55.28 88 ARG A O 1
ATOM 661 N N . PRO A 1 89 ? 68.107 -62.682 26.177 1.00 47.62 89 PRO A N 1
ATOM 662 C CA . PRO A 1 89 ? 68.525 -63.869 25.408 1.00 47.62 89 PRO A CA 1
ATOM 663 C C . PRO A 1 89 ? 67.334 -64.884 25.369 1.00 47.62 89 PRO A C 1
ATOM 665 O O . PRO A 1 89 ? 66.240 -64.401 25.111 1.00 47.62 89 PRO A O 1
ATOM 668 N N . ILE A 1 90 ? 67.349 -66.223 25.542 1.00 49.69 90 ILE A N 1
ATOM 669 C CA . ILE A 1 90 ? 68.333 -67.303 25.836 1.00 49.69 90 ILE A CA 1
ATOM 670 C C . ILE A 1 90 ? 67.797 -68.640 25.282 1.00 49.69 90 ILE A C 1
ATOM 672 O O . ILE A 1 90 ? 66.601 -68.897 25.434 1.00 49.69 90 ILE A O 1
ATOM 676 N N . SER A 1 91 ? 68.690 -69.511 24.790 1.00 48.88 91 SER A N 1
ATOM 677 C CA . SER A 1 91 ? 68.838 -70.957 25.110 1.00 48.88 91 SER A CA 1
ATOM 678 C C . SER A 1 91 ? 69.890 -71.569 24.186 1.00 48.88 91 SER A C 1
ATOM 680 O O . SER A 1 91 ? 69.617 -71.617 22.969 1.00 48.88 91 SER A O 1
#

Radius of gyration: 34.21 Å; chains: 1; bounding box: 78×88×38 Å

Foldseek 3Di:
DDDDPDDFPKDWPDWDQDPQAIWTWIARPVPGFIAIWGDGPDDDDIDGPDDRDDPPPPDDPPDDDPPPDPPPPPPVVVVVVPDDDDDDDDD

Sequence (91 aa):
MTADSHEHGWRTESSHATSEGRVVYVRCDACGRRRVDLQTAVGMPPAAVSRVAPVEQGGSRSIVSSADQADVSAETERRARQATPPVRPIS

pLDDT: mean 70.56, std 17.21, range [40.41, 96.12]

Secondary structure (DSSP, 8-state):
---------EEEEEEEEETTEEEEEEEETTT--EEEEEE-SSSPPPP--S--PPP-----------------TTHHHHHHTT---------